Protein AF-A0A3R7K9B3-F1 (afdb_monomer_lite)

InterPro domains:
  IPR046836 Retrotransposon hot spot protein,C-terminal [PF07999] (2-99)

Organism: Trypanosoma rangeli (NCBI:txid5698)

Sequence (100 aa):
MGPFLLHELLHYDAVRVPVVAYFVEGSVCLFHKTGEMAGTAVKYESISEGLWAIEELERANVGGYYIFDVTKDHRVVAGLPRRRWGGIVLTMPDARNYEG

Radius of gyration: 14.0 Å; chains: 1; bounding box: 28×26×46 Å

Structure (mmCIF, N/CA/C/O backbone):
data_AF-A0A3R7K9B3-F1
#
_entry.id   AF-A0A3R7K9B3-F1
#
loop_
_atom_site.group_PDB
_atom_site.id
_atom_site.type_symbol
_atom_site.label_atom_id
_atom_site.label_alt_id
_atom_site.label_comp_id
_atom_site.label_asym_id
_atom_site.label_entity_id
_atom_site.label_seq_id
_atom_site.pdbx_PDB_ins_code
_atom_site.Cartn_x
_atom_site.Cartn_y
_atom_sit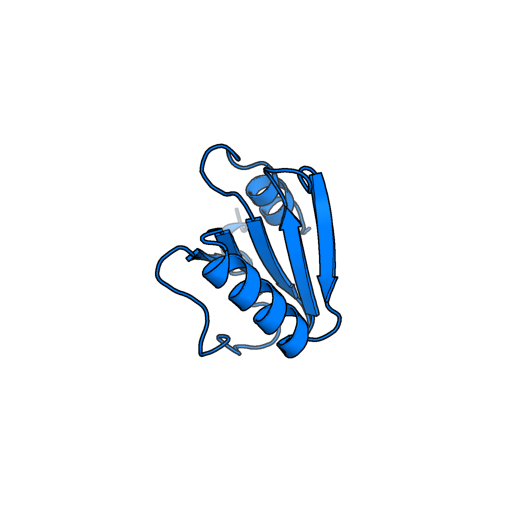e.Cartn_z
_atom_site.occupancy
_atom_site.B_iso_or_equiv
_atom_site.auth_seq_id
_atom_site.auth_comp_id
_atom_site.auth_asym_id
_atom_site.auth_atom_id
_atom_site.pdbx_PDB_model_num
ATOM 1 N N . MET A 1 1 ? 3.953 12.976 -19.398 1.00 44.00 1 MET A N 1
ATOM 2 C CA . MET A 1 1 ? 2.749 13.312 -18.607 1.00 44.00 1 MET A CA 1
ATOM 3 C C . MET A 1 1 ? 2.504 12.140 -17.672 1.00 44.00 1 MET A C 1
ATOM 5 O O . MET A 1 1 ? 2.320 11.044 -18.169 1.00 44.00 1 MET A O 1
ATOM 9 N N . GLY A 1 2 ? 2.614 12.306 -16.356 1.00 62.62 2 GLY A N 1
ATOM 10 C CA . GLY A 1 2 ? 2.446 11.188 -15.418 1.00 62.62 2 GLY A CA 1
ATOM 11 C C . GLY A 1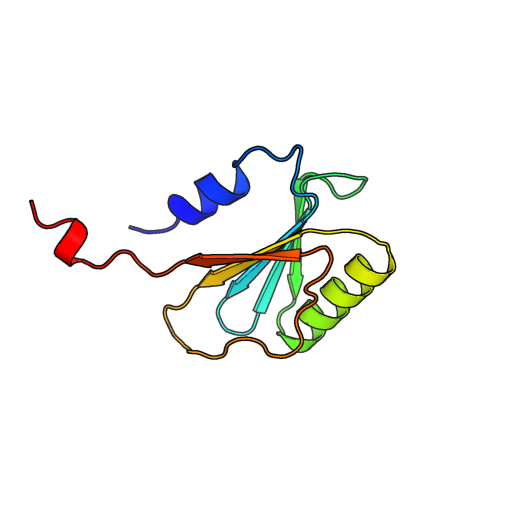 2 ? 2.580 11.683 -13.988 1.00 62.62 2 GLY A C 1
ATOM 12 O O . GLY A 1 2 ? 3.686 12.000 -13.564 1.00 62.62 2 GLY A O 1
ATOM 13 N N . PRO A 1 3 ? 1.443 11.999 -13.350 1.00 62.12 3 PRO A N 1
ATOM 14 C CA . PRO A 1 3 ? 1.030 11.275 -12.142 1.00 62.12 3 PRO A CA 1
ATOM 15 C C . PRO A 1 3 ? -0.502 11.225 -11.966 1.00 62.12 3 PRO A C 1
ATOM 17 O O . PRO A 1 3 ? -0.987 10.904 -10.886 1.00 62.12 3 PRO A O 1
ATOM 20 N N . PHE A 1 4 ? -1.279 11.570 -13.002 1.00 60.34 4 PHE A N 1
ATOM 21 C CA . PHE A 1 4 ? -2.733 11.732 -12.891 1.00 60.34 4 PHE A CA 1
ATOM 22 C C . PHE A 1 4 ? -3.420 10.452 -12.408 1.00 60.34 4 PHE A C 1
ATOM 24 O O . PHE A 1 4 ? -4.236 10.507 -11.499 1.00 60.34 4 PHE A O 1
ATOM 31 N N . LEU A 1 5 ? -3.004 9.294 -12.927 1.00 62.50 5 LEU A N 1
ATOM 32 C CA . LEU A 1 5 ? -3.562 8.006 -12.516 1.00 62.50 5 LEU A CA 1
ATOM 33 C C . LEU A 1 5 ? -3.261 7.673 -11.044 1.00 62.50 5 LEU A C 1
ATOM 35 O O . LEU A 1 5 ? -4.134 7.189 -10.331 1.00 62.50 5 LEU A O 1
ATOM 39 N N . LEU A 1 6 ? -2.040 7.960 -10.571 1.00 65.62 6 LEU A N 1
ATOM 40 C CA . LEU A 1 6 ? -1.666 7.764 -9.166 1.00 65.62 6 LEU A CA 1
ATOM 41 C C . LEU A 1 6 ? -2.464 8.707 -8.260 1.00 65.62 6 LEU A C 1
ATOM 43 O O . LEU A 1 6 ? -2.981 8.287 -7.228 1.00 65.62 6 LEU A O 1
ATOM 47 N N . HIS A 1 7 ? -2.599 9.968 -8.674 1.00 67.44 7 HIS A N 1
ATOM 48 C CA . HIS A 1 7 ? -3.425 10.949 -7.987 1.00 67.44 7 HIS A CA 1
ATOM 49 C C . HIS A 1 7 ? -4.888 10.488 -7.920 1.00 67.44 7 HIS A C 1
ATOM 51 O O . HIS A 1 7 ? -5.465 10.493 -6.838 1.00 67.44 7 HIS A O 1
ATOM 57 N N . GLU A 1 8 ? -5.478 10.023 -9.022 1.00 65.50 8 GLU A N 1
ATOM 58 C CA . GLU A 1 8 ? -6.850 9.505 -9.027 1.00 65.50 8 GLU A CA 1
ATOM 59 C C . GLU A 1 8 ? -7.022 8.264 -8.149 1.00 65.50 8 GLU A C 1
ATOM 61 O O . GLU A 1 8 ? -8.010 8.172 -7.431 1.00 65.50 8 GLU A O 1
ATOM 66 N N . LEU A 1 9 ? -6.057 7.342 -8.114 1.00 66.69 9 LEU A N 1
ATOM 67 C CA . LEU A 1 9 ? -6.127 6.158 -7.245 1.00 66.69 9 LEU A CA 1
ATOM 68 C C . LEU A 1 9 ? -6.019 6.506 -5.762 1.00 66.69 9 LEU A C 1
ATOM 70 O O . LEU A 1 9 ? -6.713 5.919 -4.928 1.00 66.69 9 LEU A O 1
ATOM 74 N N . LEU A 1 10 ? -5.185 7.488 -5.420 1.00 66.94 10 LEU A N 1
ATOM 75 C CA . LEU A 1 10 ? -5.131 8.015 -4.060 1.00 66.94 10 LEU A CA 1
ATOM 76 C C . LEU A 1 10 ? -6.461 8.677 -3.670 1.00 66.94 10 LEU A C 1
ATOM 78 O O . LEU A 1 10 ? -6.891 8.509 -2.529 1.00 66.94 10 LEU A O 1
ATOM 82 N N . HIS A 1 11 ? -7.149 9.323 -4.615 1.00 67.00 11 HIS A N 1
ATOM 83 C CA . HIS A 1 11 ? -8.447 9.978 -4.407 1.00 67.00 11 HIS A CA 1
ATOM 84 C C . HIS A 1 11 ? -9.670 9.069 -4.643 1.00 67.00 11 HIS A C 1
ATOM 86 O O . HIS A 1 11 ? -10.790 9.479 -4.343 1.00 67.00 11 HIS A O 1
ATOM 92 N N . TYR A 1 12 ? -9.478 7.830 -5.111 1.00 65.62 12 TYR A N 1
ATOM 93 C CA . TYR A 1 12 ? -10.535 6.823 -5.232 1.00 65.62 12 TYR A CA 1
ATOM 94 C C . TYR A 1 12 ? -11.148 6.528 -3.856 1.00 65.62 12 TYR A C 1
ATOM 96 O O . TYR A 1 12 ? -10.433 6.538 -2.847 1.00 65.62 12 TYR A O 1
ATOM 104 N N . ASP A 1 13 ? -12.458 6.275 -3.809 1.00 60.88 13 ASP A N 1
ATOM 105 C CA . ASP A 1 13 ? -13.259 6.330 -2.581 1.00 60.88 13 ASP A CA 1
ATOM 106 C C . ASP A 1 13 ? -12.643 5.521 -1.418 1.00 60.88 13 ASP A C 1
ATOM 108 O O . ASP A 1 13 ? -12.510 4.291 -1.449 1.00 60.88 13 ASP A O 1
ATOM 112 N N . ALA A 1 14 ? -12.203 6.258 -0.393 1.00 54.62 14 ALA A N 1
ATOM 113 C CA . ALA A 1 14 ? -11.388 5.789 0.725 1.00 54.62 14 ALA A CA 1
ATOM 114 C C . ALA A 1 14 ? -12.145 4.869 1.691 1.00 54.62 14 ALA A C 1
ATOM 116 O O . ALA A 1 14 ? -11.515 4.152 2.469 1.00 54.62 14 ALA A O 1
ATOM 117 N N . VAL A 1 15 ? -13.480 4.841 1.616 1.00 54.47 15 VAL A N 1
ATOM 118 C CA . VAL A 1 15 ? -14.361 4.103 2.538 1.00 54.47 15 VAL A CA 1
ATOM 119 C C . VAL A 1 15 ? -14.067 2.590 2.568 1.00 54.47 15 VAL A C 1
ATOM 121 O O . VAL A 1 15 ? -14.444 1.905 3.515 1.00 54.47 15 VAL A O 1
ATOM 124 N N . ARG A 1 16 ? -13.345 2.046 1.575 1.00 66.94 16 ARG A N 1
ATOM 125 C CA . ARG A 1 16 ? -12.987 0.614 1.500 1.00 66.94 16 ARG A CA 1
ATOM 126 C C . ARG A 1 16 ? -11.486 0.312 1.532 1.00 66.94 16 ARG A C 1
ATOM 128 O O . ARG A 1 16 ? -11.129 -0.865 1.528 1.00 66.94 16 ARG A O 1
ATOM 135 N N . VAL A 1 17 ? -10.612 1.323 1.550 1.00 74.88 17 VAL A N 1
ATOM 136 C CA . VAL A 1 17 ? -9.155 1.138 1.409 1.00 74.88 17 VAL A CA 1
ATOM 137 C C . VAL A 1 17 ? -8.404 1.876 2.517 1.00 74.88 17 VAL A C 1
ATOM 139 O O . VAL A 1 17 ? -8.099 3.055 2.350 1.00 74.88 17 VAL A O 1
ATOM 142 N N . PRO A 1 18 ? -8.082 1.202 3.635 1.00 83.31 18 PRO A N 1
ATOM 143 C CA . PRO A 1 18 ? -7.414 1.839 4.770 1.00 83.31 18 PRO A CA 1
ATOM 144 C C . PRO A 1 18 ? -6.002 2.342 4.451 1.00 83.31 18 PRO A C 1
ATOM 146 O O . PRO A 1 18 ? -5.604 3.408 4.924 1.00 83.31 18 PRO A O 1
ATOM 149 N N . VAL A 1 19 ? -5.250 1.579 3.651 1.00 90.12 19 VAL A N 1
ATOM 150 C CA . VAL A 1 19 ? -3.852 1.863 3.298 1.00 90.12 19 VAL A CA 1
ATOM 151 C C . VAL A 1 19 ? -3.602 1.569 1.819 1.00 90.12 19 VAL A C 1
ATOM 153 O O . VAL A 1 19 ? -4.134 0.606 1.265 1.00 90.12 19 VAL A O 1
ATOM 156 N N . VAL A 1 20 ? -2.768 2.382 1.176 1.00 89.50 20 VAL A N 1
ATOM 157 C CA . VAL A 1 20 ? -2.235 2.124 -0.168 1.00 89.50 20 VAL A CA 1
ATOM 158 C C . VAL A 1 20 ? -0.720 1.991 -0.077 1.00 89.50 20 VAL A C 1
ATOM 160 O O . VAL A 1 20 ? -0.053 2.896 0.411 1.00 89.50 20 VAL A O 1
ATOM 163 N N . ALA A 1 21 ? -0.178 0.875 -0.553 1.00 90.44 21 ALA A N 1
ATOM 164 C CA . ALA A 1 21 ? 1.252 0.623 -0.642 1.00 90.44 21 ALA A CA 1
ATOM 165 C C . ALA A 1 21 ? 1.718 0.799 -2.089 1.00 90.44 21 ALA A C 1
ATOM 167 O O . ALA A 1 21 ? 1.335 0.029 -2.970 1.00 90.44 21 ALA A O 1
ATOM 168 N N . TYR A 1 22 ? 2.536 1.818 -2.331 1.00 88.06 22 TYR A N 1
ATOM 169 C CA . TYR A 1 22 ? 3.078 2.149 -3.642 1.00 88.06 22 TYR A CA 1
ATOM 170 C C . TYR A 1 22 ? 4.545 1.737 -3.741 1.00 88.06 22 TYR A C 1
ATOM 172 O O . TYR A 1 22 ? 5.379 2.233 -2.985 1.00 88.06 22 TYR A O 1
ATOM 180 N N . PHE A 1 23 ? 4.849 0.841 -4.675 1.00 83.88 23 PHE A N 1
ATOM 181 C CA . PHE A 1 23 ? 6.198 0.352 -4.940 1.00 83.88 23 PHE A CA 1
ATOM 182 C C . PHE A 1 23 ? 6.823 1.166 -6.072 1.00 83.88 23 PHE A C 1
ATOM 184 O O . PHE A 1 23 ? 6.304 1.168 -7.190 1.00 83.88 23 PHE A O 1
ATOM 191 N N . VAL A 1 24 ? 7.942 1.832 -5.782 1.00 78.31 24 VAL A N 1
ATOM 192 C CA . VAL A 1 24 ? 8.653 2.700 -6.730 1.00 78.31 24 VAL A CA 1
ATOM 193 C C . VAL A 1 24 ? 10.160 2.602 -6.508 1.00 78.31 24 VAL A C 1
ATOM 195 O O . VAL A 1 24 ? 10.626 2.782 -5.392 1.00 78.31 24 VAL A O 1
ATOM 198 N N . GLU A 1 25 ? 10.915 2.288 -7.565 1.00 80.81 25 GLU A N 1
ATOM 199 C CA . GLU A 1 25 ? 12.394 2.303 -7.602 1.00 80.81 25 GLU A CA 1
ATOM 200 C C . GLU A 1 25 ? 13.101 1.721 -6.354 1.00 80.81 25 GLU A C 1
ATOM 202 O O . GLU A 1 25 ? 14.047 2.295 -5.826 1.00 80.81 25 GLU A O 1
ATOM 207 N N . GLY A 1 26 ? 12.654 0.559 -5.863 1.00 81.38 26 GLY A N 1
ATOM 208 C CA . GLY A 1 26 ? 13.271 -0.102 -4.701 1.00 81.38 26 GLY A CA 1
ATOM 209 C C . GLY A 1 26 ? 12.842 0.443 -3.331 1.00 81.38 26 GLY A C 1
ATOM 210 O O . GLY A 1 26 ? 13.301 -0.061 -2.307 1.00 81.38 26 GLY A O 1
ATOM 211 N N . SER A 1 27 ? 11.921 1.403 -3.307 1.00 87.00 27 SER A N 1
ATOM 212 C CA . SER A 1 27 ? 11.278 1.968 -2.122 1.00 87.00 27 SER A CA 1
ATOM 213 C C . SER A 1 27 ? 9.786 1.616 -2.063 1.00 87.00 27 SER A C 1
ATOM 215 O O . SER A 1 27 ? 9.169 1.220 -3.058 1.00 87.00 27 SER A O 1
ATOM 217 N N . VAL A 1 28 ? 9.190 1.798 -0.884 1.00 90.38 28 VAL A N 1
ATOM 218 C CA . VAL A 1 28 ? 7.748 1.629 -0.655 1.00 90.38 28 VAL A CA 1
ATOM 219 C C . VAL A 1 28 ? 7.192 2.857 0.050 1.00 90.38 28 VAL A C 1
ATOM 221 O O . VAL A 1 28 ? 7.684 3.244 1.106 1.00 90.38 28 VAL A O 1
ATOM 224 N N . CYS A 1 29 ? 6.134 3.446 -0.497 1.00 91.31 29 CYS A N 1
ATOM 225 C CA . CYS A 1 29 ? 5.372 4.504 0.161 1.00 91.31 29 CYS A CA 1
ATOM 226 C C . CYS A 1 29 ? 4.039 3.945 0.664 1.00 91.31 29 CYS A C 1
ATOM 228 O O . CYS A 1 29 ? 3.235 3.460 -0.133 1.00 91.31 29 CYS A O 1
ATOM 230 N N . LEU A 1 30 ? 3.785 4.034 1.970 1.00 93.12 30 LEU A N 1
ATOM 231 C CA . LEU A 1 30 ? 2.502 3.699 2.583 1.00 93.12 30 LEU A CA 1
ATOM 232 C C . LEU A 1 30 ? 1.679 4.967 2.784 1.00 93.12 30 LEU A C 1
ATOM 234 O O . LEU A 1 30 ? 2.046 5.829 3.577 1.00 93.12 30 LEU A O 1
ATOM 238 N N . PHE A 1 31 ? 0.560 5.069 2.078 1.00 90.94 31 PHE A N 1
ATOM 239 C CA . PHE A 1 31 ? -0.412 6.147 2.223 1.00 90.94 31 PHE A CA 1
ATOM 240 C C . PHE A 1 31 ? -1.553 5.677 3.117 1.00 90.94 31 PHE A C 1
ATOM 242 O O . PHE A 1 31 ? -2.302 4.765 2.758 1.00 90.94 31 PHE A O 1
ATOM 249 N N . HIS A 1 32 ? -1.700 6.307 4.276 1.00 90.44 32 HIS A N 1
ATOM 250 C CA . HIS A 1 32 ? -2.739 5.989 5.245 1.00 90.44 32 HIS A CA 1
ATOM 251 C C . HIS A 1 32 ? -3.978 6.839 4.955 1.00 90.44 32 HIS A C 1
ATOM 253 O O . HIS A 1 32 ? -3.943 8.065 5.041 1.00 90.44 32 HIS A O 1
ATOM 259 N N . LYS A 1 33 ? -5.094 6.196 4.604 1.00 85.75 33 LYS A N 1
ATOM 260 C CA . LYS A 1 33 ? -6.343 6.883 4.230 1.00 85.75 33 LYS A CA 1
ATOM 261 C C . LYS A 1 33 ? -7.350 6.955 5.380 1.00 85.75 33 LYS A C 1
ATOM 263 O O . LYS A 1 33 ? -8.249 7.787 5.345 1.00 85.75 33 LYS A O 1
ATOM 268 N N . THR A 1 34 ? -7.197 6.111 6.402 1.00 84.69 34 THR A N 1
ATOM 269 C CA . THR A 1 34 ? -8.100 6.031 7.564 1.00 84.69 34 THR A CA 1
ATOM 270 C C . THR A 1 34 ? -7.331 5.808 8.870 1.00 84.69 34 THR A C 1
ATOM 272 O O . THR A 1 34 ? -6.171 5.400 8.838 1.00 84.69 34 THR A O 1
ATOM 275 N N . GLY A 1 35 ? -7.998 5.988 10.014 1.00 84.81 35 GLY A N 1
ATOM 276 C CA . GLY A 1 35 ? -7.414 5.781 11.345 1.00 84.81 35 GLY A CA 1
ATOM 277 C C . GLY A 1 35 ? -6.615 6.989 11.838 1.00 84.81 35 GLY A C 1
ATOM 278 O O . GLY A 1 35 ? -6.715 8.075 11.276 1.00 84.81 35 GLY A O 1
ATOM 279 N N . GLU A 1 36 ? -5.814 6.805 12.888 1.00 85.94 36 GLU A N 1
ATOM 280 C CA . GLU A 1 36 ? -5.040 7.894 13.514 1.00 85.94 36 GLU A CA 1
ATOM 281 C C . GLU A 1 36 ? -4.002 8.520 12.573 1.00 85.94 36 GLU A C 1
ATOM 283 O O . GLU A 1 36 ? -3.667 9.693 12.699 1.00 85.94 36 GLU A O 1
ATOM 288 N N . MET A 1 37 ? -3.526 7.749 11.594 1.00 85.31 37 MET A N 1
ATOM 289 C CA . MET A 1 37 ? -2.549 8.190 10.598 1.00 85.31 37 MET A CA 1
ATOM 290 C C . MET A 1 37 ? -3.199 8.705 9.305 1.00 85.31 37 MET A C 1
ATOM 292 O O . MET A 1 37 ? -2.501 8.904 8.312 1.00 85.31 37 MET A O 1
ATOM 296 N N . ALA A 1 38 ? -4.522 8.897 9.271 1.00 88.56 38 ALA A N 1
ATOM 297 C CA . ALA A 1 38 ? -5.227 9.327 8.065 1.00 88.56 38 ALA A CA 1
ATOM 298 C C . ALA A 1 38 ? -4.632 10.620 7.474 1.00 88.56 38 ALA A C 1
ATOM 300 O O . ALA A 1 38 ? -4.415 11.603 8.179 1.00 88.56 38 ALA A O 1
ATOM 301 N N . GLY A 1 39 ? -4.380 10.615 6.164 1.00 85.06 39 GLY A N 1
ATOM 302 C CA . GLY A 1 39 ? -3.797 11.741 5.431 1.00 85.06 39 GLY A CA 1
ATOM 303 C C . GLY A 1 39 ? -2.267 11.789 5.449 1.00 85.06 39 GLY A C 1
ATOM 304 O O . GLY A 1 39 ? -1.686 12.689 4.847 1.00 85.06 39 GLY A O 1
ATOM 305 N N . THR A 1 40 ? -1.604 10.831 6.103 1.00 89.88 40 THR A N 1
ATOM 306 C CA . THR A 1 40 ? -0.138 10.751 6.147 1.00 89.88 40 THR A CA 1
ATOM 307 C C . THR A 1 40 ? 0.419 9.753 5.131 1.00 89.88 40 THR A C 1
ATOM 309 O O . THR A 1 40 ? -0.254 8.803 4.716 1.00 89.88 40 THR A O 1
ATOM 312 N N . ALA A 1 41 ? 1.678 9.969 4.742 1.00 91.12 41 ALA A N 1
ATOM 313 C CA . ALA A 1 41 ? 2.458 9.029 3.952 1.00 91.12 41 ALA A CA 1
ATOM 314 C C . ALA A 1 41 ? 3.790 8.725 4.647 1.00 91.12 41 ALA A C 1
ATOM 316 O O . ALA A 1 41 ? 4.476 9.644 5.097 1.00 91.12 41 ALA A O 1
ATOM 317 N N . VAL A 1 42 ? 4.166 7.448 4.699 1.00 94.50 42 VAL A N 1
ATOM 318 C CA . VAL A 1 42 ? 5.457 6.987 5.224 1.00 94.50 42 VAL A CA 1
ATOM 319 C C . VAL A 1 42 ? 6.238 6.338 4.091 1.00 94.50 42 VAL A C 1
ATOM 321 O O . VAL A 1 42 ? 5.737 5.425 3.436 1.00 94.50 42 VAL A O 1
ATOM 324 N N . LYS A 1 43 ? 7.460 6.814 3.844 1.00 93.44 43 LYS A N 1
ATOM 325 C CA . LYS A 1 43 ? 8.363 6.242 2.843 1.00 93.44 43 LYS A CA 1
ATOM 326 C C . LYS A 1 43 ? 9.395 5.349 3.522 1.00 93.44 43 LYS A C 1
ATOM 328 O O . LYS A 1 43 ? 10.072 5.780 4.449 1.00 93.44 43 LYS A O 1
ATOM 333 N N . TYR A 1 44 ? 9.536 4.139 3.003 1.00 93.50 44 TYR A N 1
ATOM 334 C CA . TYR A 1 44 ? 10.604 3.203 3.317 1.00 93.50 44 TYR A CA 1
ATOM 335 C C . TYR A 1 44 ? 11.567 3.169 2.135 1.00 93.50 44 TYR A C 1
ATOM 337 O O . TYR A 1 44 ? 11.158 2.878 1.009 1.00 93.50 44 TYR A O 1
ATOM 345 N N . GLU A 1 45 ? 12.836 3.491 2.382 1.00 90.44 45 GLU A N 1
ATOM 346 C CA . GLU A 1 45 ? 13.864 3.567 1.334 1.00 90.44 45 GLU A CA 1
ATOM 347 C C . GLU A 1 45 ? 14.253 2.182 0.794 1.00 90.44 45 GLU A C 1
ATOM 349 O O . GLU A 1 45 ? 14.844 2.087 -0.280 1.00 90.44 45 GLU A O 1
ATOM 354 N N . SER A 1 46 ? 13.878 1.104 1.493 1.00 90.19 46 SER A N 1
ATOM 355 C CA . SER A 1 46 ? 14.073 -0.273 1.048 1.00 90.19 46 SER A CA 1
ATOM 356 C C . SER A 1 46 ? 12.760 -1.057 0.947 1.00 90.19 46 SER A C 1
ATOM 358 O O . SER A 1 46 ? 11.851 -0.918 1.771 1.00 90.19 46 SER A O 1
ATOM 360 N N . ILE A 1 47 ? 12.684 -1.957 -0.042 1.00 86.88 47 ILE A N 1
ATOM 361 C CA . ILE A 1 47 ? 11.561 -2.897 -0.190 1.00 86.88 47 ILE A CA 1
ATOM 362 C C . ILE A 1 47 ? 11.370 -3.745 1.068 1.00 86.88 47 ILE A C 1
ATOM 364 O O . ILE A 1 47 ? 10.237 -3.959 1.487 1.00 86.88 47 ILE A O 1
ATOM 368 N N . SER A 1 48 ? 12.457 -4.214 1.682 1.00 89.62 48 SER A N 1
ATOM 369 C CA . SER A 1 48 ? 12.391 -5.098 2.848 1.00 89.62 48 SER A CA 1
ATOM 370 C C . SER A 1 48 ? 11.744 -4.423 4.060 1.00 89.62 48 SER A C 1
ATOM 372 O O . SER A 1 48 ? 10.890 -5.026 4.703 1.00 89.62 48 SER A O 1
ATOM 374 N N . GLU A 1 49 ? 12.096 -3.169 4.356 1.00 92.69 49 GLU A N 1
ATOM 375 C CA . GLU A 1 49 ? 11.473 -2.419 5.457 1.00 92.69 49 GLU A CA 1
ATOM 376 C C . GLU A 1 49 ? 10.003 -2.105 5.163 1.00 92.69 49 GLU A C 1
ATOM 378 O O . GLU A 1 49 ? 9.152 -2.227 6.044 1.00 92.69 49 GLU A O 1
ATOM 383 N N . GLY A 1 50 ? 9.688 -1.761 3.910 1.00 92.00 50 GLY A N 1
ATOM 384 C CA . GLY A 1 50 ? 8.309 -1.553 3.477 1.00 92.00 50 GLY A CA 1
ATOM 385 C C . GLY A 1 50 ? 7.451 -2.810 3.629 1.00 92.00 50 GLY A C 1
ATOM 386 O O . GLY A 1 50 ? 6.324 -2.735 4.113 1.00 92.00 50 GLY A O 1
ATOM 387 N N . LEU A 1 51 ? 7.991 -3.976 3.263 1.00 90.81 51 LEU A N 1
ATOM 388 C CA . LEU A 1 51 ? 7.327 -5.267 3.448 1.00 90.81 51 LEU A CA 1
ATOM 389 C C . LEU A 1 51 ? 7.093 -5.584 4.921 1.00 90.81 51 LEU A C 1
ATOM 391 O O . LEU A 1 51 ? 5.982 -5.961 5.280 1.00 90.81 51 LEU A O 1
ATOM 395 N N . TRP A 1 52 ? 8.095 -5.359 5.771 1.00 93.19 52 TRP A N 1
ATOM 396 C CA . TRP A 1 52 ? 7.950 -5.537 7.214 1.00 93.19 52 TRP A CA 1
ATOM 397 C C . TRP A 1 52 ? 6.808 -4.681 7.780 1.00 93.19 52 TRP A C 1
ATOM 399 O O . TRP A 1 52 ? 5.974 -5.164 8.542 1.00 93.19 52 TRP A O 1
ATOM 409 N N . ALA A 1 53 ? 6.707 -3.417 7.361 1.00 94.31 53 ALA A N 1
ATOM 410 C CA . ALA A 1 53 ? 5.614 -2.541 7.778 1.00 94.31 53 ALA A CA 1
ATOM 411 C C . ALA A 1 53 ? 4.235 -3.033 7.293 1.00 94.31 53 ALA A C 1
ATOM 413 O O . ALA A 1 53 ? 3.251 -2.959 8.028 1.00 94.31 53 ALA A O 1
ATOM 414 N N . ILE A 1 54 ? 4.155 -3.569 6.072 1.00 92.44 54 ILE A N 1
ATOM 415 C CA . ILE A 1 54 ? 2.928 -4.162 5.518 1.00 92.44 54 ILE A CA 1
ATOM 416 C C . ILE A 1 54 ? 2.517 -5.422 6.300 1.00 92.44 54 ILE A C 1
ATOM 418 O O . ILE A 1 54 ? 1.328 -5.615 6.559 1.00 92.44 54 ILE A O 1
ATOM 422 N N . GLU A 1 55 ? 3.472 -6.261 6.703 1.00 92.12 55 GLU A N 1
ATOM 423 C CA . GLU A 1 55 ? 3.216 -7.443 7.536 1.00 92.12 55 GLU A CA 1
ATOM 424 C C . GLU A 1 55 ? 2.675 -7.055 8.917 1.00 92.12 55 GLU A C 1
ATOM 426 O O . GLU A 1 55 ? 1.697 -7.640 9.384 1.00 92.12 55 GLU A O 1
ATOM 431 N N . GLU A 1 56 ? 3.236 -6.022 9.551 1.00 93.44 56 GLU A N 1
ATOM 432 C CA . GLU A 1 56 ? 2.727 -5.509 10.828 1.00 93.44 56 GLU A CA 1
ATOM 433 C C . GLU A 1 56 ? 1.293 -4.967 10.697 1.00 93.44 56 GLU A C 1
ATOM 435 O O . GLU A 1 56 ? 0.444 -5.239 11.551 1.00 93.44 56 GLU A O 1
ATOM 440 N N . LEU A 1 57 ? 0.975 -4.282 9.591 1.00 92.62 57 LEU A N 1
ATOM 441 C CA . LEU A 1 57 ? -0.396 -3.863 9.283 1.00 92.62 57 LEU A CA 1
ATOM 442 C C . LEU A 1 57 ? -1.337 -5.065 9.121 1.00 92.62 57 LEU A C 1
ATOM 444 O O . LEU A 1 57 ? -2.434 -5.062 9.684 1.00 92.62 57 LEU A O 1
ATOM 448 N N . GLU A 1 58 ? -0.921 -6.118 8.410 1.00 89.75 58 GLU A N 1
ATOM 449 C CA . GLU A 1 58 ? -1.728 -7.336 8.278 1.00 89.75 58 GLU A CA 1
ATOM 450 C C . GLU A 1 58 ? -1.968 -8.009 9.637 1.00 89.75 58 GLU A C 1
ATOM 452 O O . GLU A 1 58 ? -3.105 -8.392 9.937 1.00 89.75 58 GLU A O 1
ATOM 457 N N . ARG A 1 59 ? -0.935 -8.109 10.484 1.00 91.00 59 ARG A N 1
ATOM 458 C CA . ARG A 1 59 ? -1.046 -8.641 11.854 1.00 91.00 59 ARG A CA 1
ATOM 459 C C . ARG A 1 59 ? -2.011 -7.821 12.708 1.00 91.00 59 ARG A C 1
ATOM 461 O O . ARG A 1 59 ? -2.745 -8.393 13.514 1.00 91.00 59 ARG A O 1
ATOM 468 N N . ALA A 1 60 ? -2.077 -6.510 12.479 1.00 90.62 60 ALA A N 1
ATOM 469 C CA . ALA A 1 60 ? -3.054 -5.606 13.081 1.00 90.62 60 ALA A CA 1
ATOM 470 C C . ALA A 1 60 ? -4.451 -5.658 12.418 1.00 90.62 60 ALA A C 1
ATOM 472 O O . ALA A 1 60 ? -5.329 -4.870 12.762 1.00 90.62 60 ALA A O 1
ATOM 473 N N . ASN A 1 61 ? -4.695 -6.593 11.491 1.00 89.31 61 ASN A N 1
ATOM 474 C CA . ASN A 1 61 ? -5.919 -6.722 10.690 1.00 89.31 61 ASN A CA 1
ATOM 475 C C . ASN A 1 61 ? -6.234 -5.518 9.784 1.00 89.31 61 ASN A C 1
ATOM 477 O O . ASN A 1 61 ? -7.370 -5.379 9.320 1.00 89.31 61 ASN A O 1
ATOM 481 N N . VAL A 1 62 ? -5.238 -4.692 9.472 1.00 88.75 62 VAL A N 1
ATOM 482 C CA . VAL A 1 62 ? -5.361 -3.586 8.523 1.00 88.75 62 VAL A CA 1
ATOM 483 C C . VAL A 1 62 ? -5.124 -4.112 7.108 1.00 88.75 62 VAL A C 1
ATOM 485 O O . VAL A 1 62 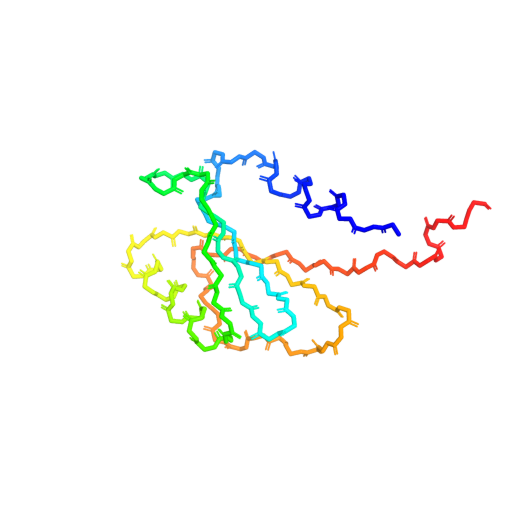? -4.107 -4.734 6.802 1.00 88.75 62 VAL A O 1
ATOM 488 N N . GLY A 1 63 ? -6.117 -3.900 6.246 1.00 87.50 63 GLY A N 1
ATOM 489 C CA . GLY A 1 63 ? -6.040 -4.212 4.823 1.00 87.50 63 GLY A CA 1
ATOM 490 C C . GLY A 1 63 ? -5.620 -3.008 3.990 1.00 87.50 63 GLY A C 1
ATOM 491 O O . GLY A 1 63 ? -5.638 -1.868 4.457 1.00 87.50 63 GLY A O 1
ATOM 492 N N . GLY A 1 64 ? -5.302 -3.254 2.726 1.00 88.38 64 GLY A N 1
ATOM 493 C CA . GLY A 1 64 ? -4.885 -2.192 1.826 1.00 88.38 64 GLY A CA 1
ATOM 494 C C . GLY A 1 64 ? -4.808 -2.622 0.372 1.00 88.38 64 GLY A C 1
ATOM 495 O O . GLY A 1 64 ? -5.279 -3.695 -0.004 1.00 88.38 64 GLY A O 1
ATOM 496 N N . TYR A 1 65 ? -4.250 -1.755 -0.463 1.00 86.88 65 TYR A N 1
ATOM 497 C CA . TYR A 1 65 ? -4.045 -2.031 -1.881 1.00 86.88 65 TYR A CA 1
ATOM 498 C C . TYR A 1 65 ? -2.587 -1.829 -2.261 1.00 86.88 65 TYR A C 1
ATOM 500 O O . TYR A 1 65 ? -1.968 -0.851 -1.849 1.00 86.88 65 TYR A O 1
ATOM 508 N N . TYR A 1 66 ? -2.062 -2.736 -3.076 1.00 85.00 66 TYR A N 1
ATOM 509 C CA . TYR A 1 66 ? -0.756 -2.589 -3.703 1.00 85.00 66 TYR A CA 1
ATOM 510 C C . TYR A 1 66 ? -0.885 -1.866 -5.036 1.00 85.00 66 TYR A C 1
ATOM 512 O O . TYR A 1 66 ? -1.749 -2.208 -5.846 1.00 85.00 66 TYR A O 1
ATOM 520 N N . ILE A 1 67 ? 0.006 -0.909 -5.266 1.00 82.69 67 ILE A N 1
ATOM 521 C CA . ILE A 1 67 ? 0.212 -0.243 -6.545 1.00 82.69 67 ILE A CA 1
ATOM 522 C C . ILE A 1 67 ? 1.663 -0.480 -6.955 1.00 82.69 67 ILE A C 1
ATOM 524 O O . ILE A 1 67 ? 2.584 -0.119 -6.222 1.00 82.69 67 ILE A O 1
ATOM 528 N N . PHE A 1 68 ? 1.858 -1.066 -8.133 1.00 76.12 68 PHE A N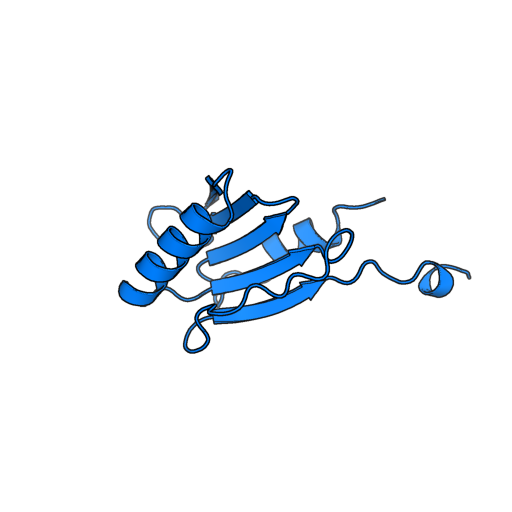 1
ATOM 529 C CA . PHE A 1 68 ? 3.181 -1.272 -8.723 1.00 76.12 68 PHE A CA 1
ATOM 530 C C . PHE A 1 68 ? 3.352 -0.359 -9.930 1.00 76.12 68 PHE A C 1
ATOM 532 O O . PHE A 1 68 ? 2.541 -0.428 -10.855 1.00 76.12 68 PHE A O 1
ATOM 539 N N . ASP A 1 69 ? 4.409 0.454 -9.931 1.00 70.94 69 ASP A N 1
ATOM 540 C CA . ASP A 1 69 ? 4.887 1.121 -11.140 1.00 70.94 69 ASP A CA 1
ATOM 541 C C . ASP A 1 69 ? 5.784 0.142 -11.918 1.00 70.94 69 ASP A C 1
ATOM 543 O O . ASP A 1 69 ? 6.915 -0.150 -11.530 1.00 70.94 69 ASP A O 1
ATOM 547 N N . VAL A 1 70 ? 5.247 -0.435 -12.996 1.00 58.34 70 VAL A N 1
ATOM 548 C CA . VAL A 1 70 ? 5.888 -1.538 -13.743 1.00 58.34 70 VAL A CA 1
ATOM 549 C C . VAL A 1 70 ? 6.926 -1.032 -14.756 1.00 58.34 70 VAL A C 1
ATOM 551 O O . VAL A 1 70 ? 7.367 -1.773 -15.632 1.00 58.34 70 VAL A O 1
ATOM 554 N N . THR A 1 71 ? 7.331 0.237 -14.685 1.00 53.78 71 THR A N 1
ATOM 555 C CA . THR A 1 71 ? 8.139 0.854 -15.746 1.00 53.78 71 THR A CA 1
ATOM 556 C C . THR A 1 71 ? 9.592 0.399 -15.814 1.00 53.78 71 THR A C 1
ATOM 558 O O . THR A 1 71 ? 10.196 0.579 -16.873 1.00 53.78 71 THR A O 1
ATOM 561 N N . LYS A 1 72 ? 10.183 -0.189 -14.760 1.00 50.66 72 LYS A N 1
ATOM 562 C CA . LYS A 1 72 ? 11.633 -0.482 -14.782 1.00 50.66 72 LYS A CA 1
ATOM 563 C C . LYS A 1 72 ? 12.135 -1.784 -14.179 1.00 50.66 72 LYS A C 1
ATOM 565 O O . LYS A 1 72 ? 13.297 -2.096 -14.401 1.00 50.66 72 LYS A O 1
ATOM 570 N N . ASP A 1 73 ? 11.316 -2.589 -13.516 1.00 47.47 73 ASP A N 1
ATOM 571 C CA . ASP A 1 73 ? 11.761 -3.936 -13.162 1.00 47.47 73 ASP A CA 1
ATOM 572 C C . ASP A 1 73 ? 10.570 -4.848 -12.885 1.00 47.47 73 ASP A C 1
ATOM 574 O O . ASP A 1 73 ? 9.720 -4.562 -12.045 1.00 47.47 73 ASP A O 1
ATOM 578 N N . HIS A 1 74 ? 10.520 -5.977 -13.590 1.00 50.25 74 HIS A N 1
ATOM 579 C CA . HIS A 1 74 ? 9.475 -7.004 -13.488 1.00 50.25 74 HIS A CA 1
ATOM 580 C C . HIS A 1 74 ? 9.598 -7.837 -12.200 1.00 50.25 74 HIS A C 1
ATOM 582 O O . HIS A 1 74 ? 9.378 -9.050 -12.188 1.00 50.25 74 HIS A O 1
ATOM 588 N N . ARG A 1 75 ? 9.973 -7.218 -11.081 1.00 55.19 75 ARG A N 1
ATOM 589 C CA . ARG A 1 75 ? 10.035 -7.911 -9.798 1.00 55.19 75 ARG A CA 1
ATOM 590 C C . ARG A 1 75 ? 8.666 -7.843 -9.150 1.00 55.19 75 ARG A C 1
ATOM 592 O O . ARG A 1 75 ? 8.386 -6.980 -8.326 1.00 55.19 75 ARG A O 1
ATOM 599 N N . VAL A 1 76 ? 7.811 -8.790 -9.533 1.00 56.09 76 VAL A N 1
ATOM 600 C CA . VAL A 1 76 ? 6.653 -9.156 -8.716 1.00 56.09 76 VAL A CA 1
ATOM 601 C C . VAL A 1 76 ? 7.196 -9.485 -7.329 1.00 56.09 76 VAL A C 1
ATOM 603 O O . VAL A 1 76 ? 7.960 -10.439 -7.172 1.00 56.09 76 VAL A O 1
ATOM 606 N N . VAL A 1 77 ? 6.860 -8.661 -6.338 1.00 63.75 77 VAL A N 1
ATOM 607 C CA . VAL A 1 77 ? 7.317 -8.863 -4.965 1.00 63.75 77 VAL A CA 1
ATOM 608 C C . VAL A 1 77 ? 6.629 -10.122 -4.437 1.00 63.75 77 VAL A C 1
ATOM 610 O O . VAL A 1 77 ? 5.434 -10.133 -4.140 1.00 63.75 77 VAL A O 1
ATOM 613 N N . ALA A 1 78 ? 7.366 -11.232 -4.427 1.00 64.69 78 ALA A N 1
ATOM 614 C CA . ALA A 1 78 ? 6.879 -12.501 -3.908 1.00 64.69 78 ALA A CA 1
ATOM 615 C C . ALA A 1 78 ? 6.641 -12.386 -2.394 1.00 64.69 78 ALA A C 1
ATOM 617 O O . ALA A 1 78 ? 7.387 -11.705 -1.698 1.00 64.69 78 ALA A O 1
ATOM 618 N N . GLY A 1 79 ? 5.610 -13.065 -1.887 1.00 69.94 79 GLY A N 1
ATOM 619 C CA . GLY A 1 79 ? 5.324 -13.115 -0.447 1.00 69.94 79 GLY A CA 1
ATOM 620 C C . GLY A 1 79 ? 4.392 -12.027 0.088 1.00 69.94 79 GLY A C 1
ATOM 621 O O . GLY A 1 79 ? 4.135 -12.010 1.283 1.00 69.94 79 GLY A O 1
ATOM 622 N N . LEU A 1 80 ? 3.831 -11.164 -0.766 1.00 81.25 80 LEU A N 1
ATOM 623 C CA . LEU A 1 80 ? 2.871 -10.161 -0.308 1.00 81.25 80 LEU A CA 1
ATOM 624 C C . LEU A 1 80 ? 1.618 -10.787 0.331 1.00 81.25 80 LEU A C 1
ATOM 626 O O . LEU A 1 80 ? 1.071 -11.755 -0.224 1.00 81.25 80 LEU A O 1
ATOM 630 N N . PRO A 1 81 ? 1.122 -10.202 1.435 1.00 79.88 81 PRO A N 1
ATOM 631 C CA . PRO A 1 81 ? -0.176 -10.530 2.007 1.00 79.88 81 PRO A CA 1
ATOM 632 C C . PRO A 1 81 ? -1.301 -10.574 0.971 1.00 79.88 81 PRO A C 1
ATOM 634 O O . PRO A 1 81 ? -1.414 -9.709 0.108 1.00 79.88 81 PRO A O 1
ATOM 637 N N . ARG A 1 82 ? -2.169 -11.591 1.049 1.00 74.62 82 ARG A N 1
ATOM 638 C CA . ARG A 1 82 ? -3.268 -11.789 0.074 1.00 74.62 82 ARG A CA 1
ATOM 639 C C . ARG A 1 82 ? -4.666 -11.734 0.673 1.00 74.62 82 ARG A C 1
ATOM 641 O O . ARG A 1 82 ? -5.636 -11.579 -0.057 1.00 74.62 82 ARG A O 1
ATOM 648 N N . ARG A 1 83 ? -4.806 -11.917 1.990 1.00 77.44 83 ARG A N 1
ATOM 649 C CA . ARG A 1 83 ? -6.129 -12.100 2.616 1.00 77.44 83 ARG A CA 1
ATOM 650 C C . ARG A 1 83 ? -6.908 -10.798 2.759 1.00 77.44 83 ARG A C 1
ATOM 652 O O . ARG A 1 83 ? -8.120 -10.793 2.577 1.00 77.44 83 ARG A O 1
ATOM 659 N N . ARG A 1 84 ? -6.219 -9.717 3.127 1.00 82.06 84 ARG A N 1
ATOM 660 C CA . ARG A 1 84 ? -6.811 -8.391 3.388 1.00 82.06 84 ARG A CA 1
ATOM 661 C C . ARG A 1 84 ? -6.331 -7.325 2.409 1.00 82.06 84 ARG A C 1
ATOM 663 O O . ARG A 1 84 ? -6.727 -6.169 2.527 1.00 82.06 84 ARG A O 1
ATOM 670 N N . TRP A 1 85 ? -5.478 -7.724 1.471 1.00 82.69 85 TRP A N 1
ATOM 671 C CA . TRP A 1 85 ? -4.829 -6.828 0.537 1.00 82.69 85 TRP A CA 1
ATOM 672 C C . TRP A 1 85 ? -5.211 -7.163 -0.901 1.00 82.69 85 TRP A C 1
ATOM 674 O O . TRP A 1 85 ? -5.126 -8.315 -1.327 1.00 82.69 85 TRP A O 1
ATOM 684 N N . GLY A 1 86 ? -5.658 -6.141 -1.630 1.00 76.69 86 GLY A N 1
ATOM 685 C CA . GLY A 1 86 ? -5.879 -6.192 -3.072 1.00 76.69 86 GLY A CA 1
ATOM 686 C C . GLY A 1 86 ? -4.650 -5.698 -3.833 1.00 76.69 86 GLY A C 1
ATOM 687 O O . GLY A 1 86 ? -3.810 -4.994 -3.282 1.00 76.69 86 GLY A O 1
ATOM 688 N N . GLY A 1 87 ? -4.533 -6.041 -5.113 1.00 70.38 87 GLY A N 1
ATOM 689 C CA . GLY A 1 87 ? -3.469 -5.530 -5.977 1.00 70.38 87 GLY A CA 1
ATOM 690 C C . GLY A 1 87 ? -4.047 -4.860 -7.213 1.00 70.38 87 GLY A C 1
ATOM 691 O O . GLY A 1 87 ? -4.940 -5.415 -7.850 1.00 70.38 87 GLY A O 1
ATOM 692 N N . ILE A 1 88 ? -3.522 -3.687 -7.558 1.00 66.62 88 ILE A N 1
ATOM 693 C CA . ILE A 1 88 ? -3.739 -3.031 -8.846 1.00 66.62 88 ILE A CA 1
ATOM 694 C C . ILE A 1 88 ? -2.364 -2.870 -9.490 1.00 66.62 88 ILE A C 1
ATOM 696 O O . ILE A 1 88 ? -1.441 -2.299 -8.910 1.00 66.62 88 ILE A O 1
ATOM 700 N N . VAL A 1 89 ? -2.215 -3.399 -10.700 1.00 63.25 89 VAL A N 1
ATOM 701 C CA . VAL A 1 89 ? -0.985 -3.250 -11.479 1.00 63.25 89 VAL A CA 1
ATOM 702 C C . VAL A 1 89 ? -1.169 -2.064 -12.415 1.00 63.25 89 VAL A C 1
ATOM 704 O O . VAL A 1 89 ? -2.053 -2.095 -13.272 1.00 63.25 89 VAL A O 1
ATOM 707 N N . LEU A 1 90 ? -0.348 -1.024 -12.256 1.00 62.19 90 LEU A N 1
ATOM 708 C CA . LEU A 1 90 ? -0.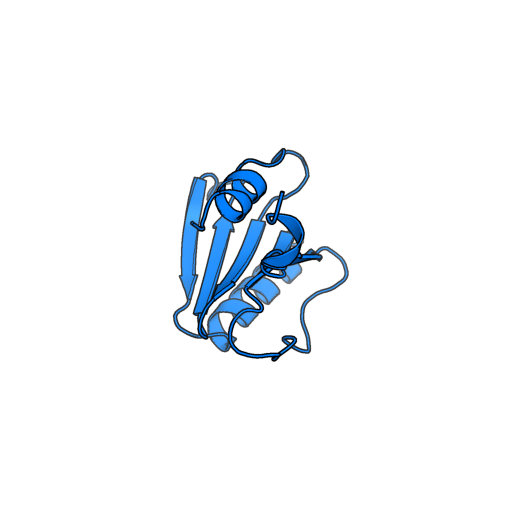349 0.119 -13.163 1.00 62.19 90 LEU A CA 1
ATOM 709 C C . LEU A 1 90 ? 0.667 -0.116 -14.262 1.00 62.19 90 LEU A C 1
ATOM 711 O O . LEU A 1 90 ? 1.856 0.150 -14.117 1.00 62.19 90 LEU A O 1
ATOM 715 N N . THR A 1 91 ? 0.181 -0.620 -15.387 1.00 55.22 91 THR A N 1
ATOM 716 C CA . THR A 1 91 ? 0.957 -0.554 -16.619 1.00 55.22 91 THR A CA 1
ATOM 717 C C . THR A 1 91 ? 0.892 0.879 -17.136 1.00 55.22 91 THR A C 1
ATOM 719 O O . THR A 1 91 ? -0.179 1.493 -17.133 1.00 55.22 91 THR A O 1
ATOM 722 N N . MET A 1 92 ? 2.037 1.442 -17.544 1.00 52.03 92 MET A N 1
ATOM 723 C CA . MET A 1 92 ? 2.002 2.667 -18.341 1.00 52.03 92 MET A CA 1
ATOM 724 C C . MET A 1 92 ? 1.074 2.402 -19.524 1.00 52.03 92 MET A C 1
ATOM 726 O O . MET A 1 92 ? 1.194 1.349 -20.160 1.00 52.03 92 MET A O 1
ATOM 730 N N . PRO A 1 93 ? 0.139 3.311 -19.808 1.00 48.31 93 PRO A N 1
ATOM 731 C CA . PRO A 1 93 ? -0.722 3.130 -20.951 1.00 48.31 93 PRO A CA 1
ATOM 732 C C . PRO A 1 93 ? 0.153 3.102 -22.209 1.00 48.31 93 PRO A C 1
ATOM 734 O O . PRO A 1 93 ? 1.054 3.926 -22.377 1.00 48.31 93 PRO A O 1
ATOM 737 N N . ASP A 1 94 ? -0.069 2.088 -23.045 1.00 49.53 94 ASP A N 1
ATOM 738 C CA . ASP A 1 94 ? 0.631 1.923 -24.315 1.00 49.53 94 ASP A CA 1
ATOM 739 C C . ASP A 1 94 ? 0.489 3.225 -25.111 1.00 49.53 94 ASP A C 1
ATOM 741 O O . ASP A 1 94 ? -0.623 3.738 -25.249 1.00 49.53 94 ASP A O 1
ATOM 745 N N . ALA A 1 95 ? 1.595 3.786 -25.606 1.00 52.75 95 ALA A N 1
ATOM 746 C CA . ALA A 1 95 ? 1.568 5.044 -26.353 1.00 52.75 95 ALA A CA 1
ATOM 747 C C . ALA A 1 95 ? 0.596 4.975 -27.548 1.00 52.75 95 ALA A C 1
ATOM 749 O O . ALA A 1 95 ? -0.025 5.976 -27.896 1.00 52.75 95 ALA A O 1
ATOM 750 N N . ARG A 1 96 ? 0.373 3.766 -28.086 1.00 51.69 96 ARG A N 1
ATOM 751 C CA . ARG A 1 96 ? -0.598 3.466 -29.150 1.00 51.69 96 ARG A CA 1
ATOM 752 C C . ARG A 1 96 ? -2.061 3.698 -28.761 1.00 51.69 96 ARG A C 1
ATOM 754 O O . ARG A 1 96 ? -2.902 3.829 -29.638 1.00 51.69 96 ARG A O 1
ATOM 761 N N . ASN A 1 97 ? -2.383 3.765 -27.470 1.00 48.22 97 ASN A N 1
ATOM 762 C CA . ASN A 1 97 ? -3.739 4.044 -26.984 1.00 48.22 97 ASN A CA 1
ATOM 763 C C . ASN A 1 97 ? -4.061 5.551 -26.931 1.00 48.22 97 ASN A C 1
ATOM 765 O O . ASN A 1 97 ? -5.174 5.915 -26.552 1.00 48.22 97 ASN A O 1
ATOM 769 N N . TYR A 1 98 ? -3.107 6.419 -27.291 1.00 50.25 98 TYR A N 1
ATOM 770 C CA . TYR A 1 9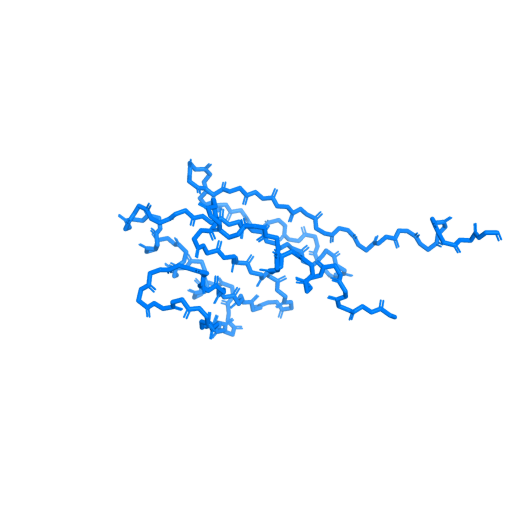8 ? -3.287 7.875 -27.388 1.00 50.25 98 TYR A CA 1
ATOM 771 C C . TYR A 1 98 ? -2.931 8.441 -28.764 1.00 50.25 98 TYR A C 1
ATOM 773 O O . TYR A 1 98 ? -2.922 9.661 -28.935 1.00 50.25 98 TYR A O 1
ATOM 781 N N . GLU A 1 99 ? -2.645 7.580 -29.740 1.00 46.69 99 GLU A N 1
ATOM 782 C CA . GLU A 1 99 ? -2.595 7.984 -31.141 1.00 46.69 99 GLU A CA 1
ATOM 783 C C . GLU A 1 99 ? -4.038 8.027 -31.657 1.00 46.69 99 GLU A C 1
ATOM 785 O O . GLU A 1 99 ? -4.663 6.993 -31.898 1.00 46.69 99 GLU A O 1
ATOM 790 N N . GLY A 1 100 ? -4.591 9.242 -31.704 1.00 44.59 100 GLY A N 1
ATOM 791 C CA . GLY A 1 100 ? -5.825 9.556 -32.424 1.00 44.59 100 GLY A CA 1
ATOM 792 C C . GLY A 1 100 ? -5.575 9.772 -33.908 1.00 44.59 100 GLY A C 1
ATOM 793 O O . GLY A 1 100 ? -4.453 10.203 -34.258 1.00 44.59 100 GLY A O 1
#

pLDDT: mean 75.44, std 15.56, range [44.0, 94.5]

Foldseek 3Di:
DDDVVVVVVLVPDCPQFQWEWEDDDQKIKIAGCDDPQHRDIDIDNHPVVSQVVQVVCVVVVHEHEYEYPVPPDPPPPPPHDDPRYYYDYDDPPDVVVPPD

Secondary structure (DSSP, 8-state):
--SHHHHHHHHS-GGG-SEEEEEETTEEEEEE-SSTTTT-EEEESSHHHHHHHHHHHHHTT--EEEEEETTS-----TT---SSEEEEEEPPPPGGGS--